Protein AF-N6X6P7-F1 (afdb_monomer_lite)

Structure (mmCIF, N/CA/C/O backbone):
data_AF-N6X6P7-F1
#
_entry.id   AF-N6X6P7-F1
#
loop_
_atom_site.group_PDB
_atom_site.id
_atom_site.type_symbol
_atom_site.label_atom_id
_atom_site.label_alt_id
_atom_site.label_comp_id
_atom_site.label_asym_id
_atom_site.label_entity_id
_atom_site.label_seq_id
_atom_site.pdbx_PDB_ins_code
_atom_site.Cartn_x
_a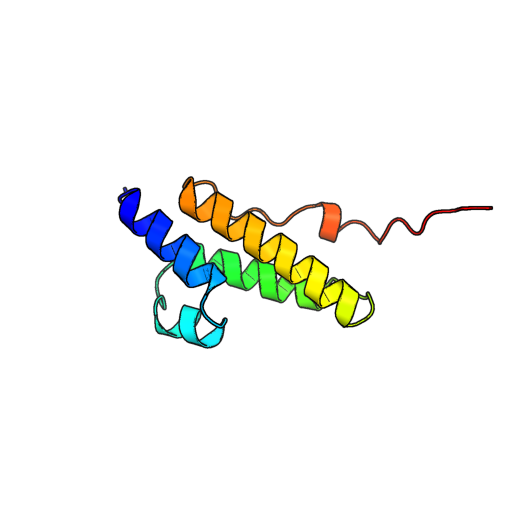tom_site.Cartn_y
_atom_site.Cartn_z
_atom_site.occupancy
_atom_site.B_iso_or_equiv
_atom_site.auth_seq_id
_atom_site.auth_comp_id
_atom_site.auth_asym_id
_atom_site.auth_atom_id
_atom_site.pdbx_PDB_model_num
ATOM 1 N N . MET A 1 1 ? -19.386 -1.696 9.781 1.00 46.69 1 MET A N 1
ATOM 2 C CA . MET A 1 1 ? -18.675 -0.768 8.871 1.00 46.69 1 MET A CA 1
ATOM 3 C C . MET A 1 1 ? -17.477 -0.199 9.625 1.00 46.69 1 MET A C 1
ATOM 5 O O . MET A 1 1 ? -17.702 0.311 10.718 1.00 46.69 1 MET A O 1
ATOM 9 N N . PRO A 1 2 ? -16.232 -0.303 9.128 1.00 58.75 2 PRO A N 1
ATOM 10 C CA . PRO A 1 2 ? -15.087 0.322 9.789 1.00 58.75 2 PRO A CA 1
ATOM 11 C C . PRO A 1 2 ? -15.302 1.839 9.903 1.00 58.75 2 PRO A C 1
ATOM 13 O O . PRO A 1 2 ? -15.687 2.482 8.922 1.00 58.75 2 PRO A O 1
ATOM 16 N N . ASN A 1 3 ? -15.057 2.407 11.085 1.00 78.94 3 ASN A N 1
ATOM 17 C CA . ASN A 1 3 ? -15.112 3.852 11.310 1.00 78.94 3 ASN A CA 1
ATOM 18 C C . ASN A 1 3 ? -14.056 4.554 10.425 1.00 78.94 3 ASN A C 1
ATOM 20 O O . ASN A 1 3 ? -12.940 4.050 10.278 1.00 78.94 3 ASN A O 1
ATOM 24 N N . ALA A 1 4 ? -14.399 5.699 9.825 1.00 79.12 4 ALA A N 1
ATOM 25 C CA . ALA A 1 4 ? -13.502 6.506 8.991 1.00 79.12 4 ALA A CA 1
ATOM 26 C C . ALA A 1 4 ? -12.187 6.862 9.712 1.00 79.12 4 ALA A C 1
ATOM 28 O O . ALA A 1 4 ? -11.120 6.824 9.104 1.00 79.12 4 ALA A O 1
ATOM 29 N N . ILE A 1 5 ? -12.242 7.090 11.028 1.00 83.69 5 ILE A N 1
ATOM 30 C CA . ILE A 1 5 ? -11.058 7.337 11.867 1.00 83.69 5 ILE A CA 1
ATOM 31 C C . ILE A 1 5 ? -10.103 6.134 11.834 1.00 83.69 5 ILE A C 1
ATOM 33 O O . ILE A 1 5 ? -8.900 6.283 11.640 1.00 83.69 5 ILE A O 1
ATOM 37 N N . SER A 1 6 ? -10.636 4.914 11.954 1.00 89.19 6 SER A N 1
ATOM 38 C CA . SER A 1 6 ? -9.826 3.692 11.921 1.00 89.19 6 SER A CA 1
ATOM 39 C C . SER A 1 6 ? -9.154 3.476 10.562 1.00 89.19 6 SER A C 1
ATOM 41 O O . SER A 1 6 ? -8.066 2.911 10.508 1.00 89.19 6 SER A O 1
ATOM 43 N N . ARG A 1 7 ? -9.786 3.923 9.470 1.00 91.38 7 ARG A N 1
ATOM 44 C CA . ARG A 1 7 ? -9.210 3.880 8.118 1.00 91.38 7 ARG A CA 1
ATOM 45 C C . ARG A 1 7 ? -8.074 4.879 7.935 1.00 91.38 7 ARG A C 1
ATOM 47 O O . ARG A 1 7 ? -7.045 4.522 7.374 1.00 91.38 7 ARG A O 1
ATOM 54 N N . GLN A 1 8 ? -8.229 6.093 8.456 1.00 92.94 8 GLN A N 1
ATOM 55 C CA . GLN A 1 8 ? -7.168 7.102 8.428 1.00 92.94 8 GLN A CA 1
ATOM 56 C C . GLN A 1 8 ? -5.935 6.654 9.219 1.00 92.94 8 GLN A C 1
ATOM 58 O O . GLN A 1 8 ? -4.824 6.788 8.716 1.00 92.94 8 GLN A O 1
ATOM 63 N N . ILE A 1 9 ? -6.126 6.049 10.398 1.00 95.31 9 ILE A N 1
ATOM 64 C CA . ILE A 1 9 ? -5.023 5.473 11.185 1.00 95.31 9 ILE A CA 1
ATOM 65 C C . ILE A 1 9 ? -4.299 4.393 10.375 1.00 95.31 9 ILE A C 1
ATOM 67 O O . ILE A 1 9 ? -3.085 4.454 10.224 1.00 95.31 9 ILE A O 1
ATOM 71 N N . ARG A 1 10 ? -5.042 3.451 9.775 1.00 95.06 10 ARG A N 1
ATOM 72 C CA . ARG A 1 10 ? -4.450 2.404 8.927 1.00 95.06 10 ARG A CA 1
ATOM 73 C C . ARG A 1 10 ? -3.677 2.971 7.741 1.00 95.06 10 ARG A C 1
ATOM 75 O O . ARG A 1 10 ? -2.604 2.469 7.440 1.00 95.06 10 ARG A O 1
ATOM 82 N N . ALA A 1 11 ? -4.193 4.004 7.080 1.00 96.25 11 ALA A N 1
ATOM 83 C CA . ALA A 1 11 ? -3.502 4.657 5.971 1.00 96.25 11 ALA A CA 1
ATOM 84 C C . ALA A 1 11 ? -2.196 5.339 6.414 1.00 96.25 11 ALA A C 1
ATOM 86 O O . ALA A 1 11 ? -1.186 5.233 5.722 1.00 96.25 11 ALA A O 1
ATOM 87 N N . GLN A 1 12 ? -2.201 6.007 7.571 1.00 96.69 12 GLN A N 1
ATOM 88 C CA . GLN A 1 12 ? -1.001 6.622 8.148 1.00 96.69 12 GLN A CA 1
ATOM 89 C C . GLN A 1 12 ? 0.034 5.566 8.534 1.00 96.69 12 GLN A C 1
ATOM 91 O O . GLN A 1 12 ? 1.196 5.677 8.151 1.00 96.69 12 GLN A O 1
ATOM 96 N N . ASP A 1 13 ? -0.403 4.516 9.226 1.00 97.62 13 ASP A N 1
ATOM 97 C CA . ASP A 1 13 ? 0.447 3.389 9.592 1.00 97.62 13 ASP A CA 1
ATOM 98 C C . ASP A 1 13 ? 1.021 2.704 8.353 1.00 97.62 13 ASP A C 1
ATOM 100 O O . ASP A 1 13 ? 2.210 2.405 8.321 1.00 97.62 13 ASP A O 1
ATOM 104 N N . PHE A 1 14 ? 0.214 2.520 7.302 1.00 97.00 14 PHE A N 1
ATOM 105 C CA . PHE A 1 14 ? 0.671 1.931 6.047 1.00 97.00 14 PHE A CA 1
ATOM 106 C C . PHE A 1 14 ? 1.839 2.715 5.451 1.00 97.00 14 PHE A C 1
ATOM 108 O O . PHE A 1 14 ? 2.778 2.102 4.964 1.00 97.00 14 PHE A O 1
ATOM 115 N N . LEU A 1 15 ? 1.825 4.050 5.521 1.00 96.75 15 LEU A N 1
ATOM 116 C CA . LEU A 1 15 ? 2.920 4.895 5.038 1.00 96.75 15 LEU A CA 1
ATOM 117 C C . LEU A 1 15 ? 4.145 4.881 5.958 1.00 96.75 15 LEU A C 1
ATOM 119 O O . LEU A 1 15 ? 5.266 4.878 5.451 1.00 96.75 15 LEU A O 1
ATOM 123 N N . ALA A 1 16 ? 3.932 4.888 7.274 1.00 96.69 16 ALA A N 1
ATOM 124 C CA . ALA A 1 16 ? 4.987 5.086 8.265 1.00 96.69 16 ALA A CA 1
ATOM 125 C C . ALA A 1 16 ? 5.739 3.802 8.639 1.00 96.69 16 ALA A C 1
ATOM 127 O O . ALA A 1 16 ? 6.928 3.856 8.940 1.00 96.69 16 ALA A O 1
ATOM 128 N N . LEU A 1 17 ? 5.049 2.662 8.633 1.00 97.12 17 LEU A N 1
ATOM 129 C CA . LEU A 1 17 ? 5.591 1.386 9.081 1.00 97.12 17 LEU A CA 1
ATOM 130 C C . LEU A 1 17 ? 6.200 0.585 7.923 1.00 97.12 17 LEU A C 1
ATOM 132 O O . LEU A 1 17 ? 5.844 0.737 6.744 1.00 97.12 17 LEU A O 1
ATOM 136 N N . THR A 1 18 ? 7.118 -0.304 8.288 1.00 95.81 18 THR A N 1
ATOM 137 C CA . THR A 1 18 ? 7.641 -1.353 7.411 1.00 95.81 18 THR A CA 1
ATOM 138 C C . THR A 1 18 ? 6.597 -2.448 7.179 1.00 95.81 18 THR A C 1
ATOM 140 O O . THR A 1 18 ? 5.660 -2.629 7.959 1.00 95.81 18 THR A O 1
ATOM 143 N N . ASP A 1 19 ? 6.781 -3.242 6.124 1.00 95.00 19 ASP A N 1
ATOM 144 C CA . ASP A 1 19 ? 5.858 -4.333 5.788 1.00 95.00 19 ASP A CA 1
ATOM 145 C C . ASP A 1 19 ? 5.745 -5.362 6.924 1.00 95.00 19 ASP A C 1
ATOM 147 O O . ASP A 1 19 ? 4.660 -5.874 7.198 1.00 95.00 19 ASP A O 1
ATOM 151 N N . GLN A 1 20 ? 6.849 -5.639 7.626 1.00 96.25 20 GLN A N 1
ATOM 152 C CA . GLN A 1 20 ? 6.867 -6.575 8.751 1.00 96.25 20 GLN A CA 1
ATOM 153 C C . GLN A 1 20 ? 6.107 -6.029 9.966 1.00 96.25 20 GLN A C 1
ATOM 155 O O . GLN A 1 20 ? 5.347 -6.759 10.607 1.00 96.25 20 GLN A O 1
ATOM 160 N N . GLU A 1 21 ? 6.273 -4.743 10.273 1.00 98.00 21 GLU A N 1
ATOM 161 C CA . GLU A 1 21 ? 5.516 -4.074 11.333 1.00 98.00 21 GLU A CA 1
ATOM 162 C C . GLU A 1 21 ? 4.021 -4.043 11.010 1.00 98.00 21 GLU A C 1
ATOM 164 O O . GLU A 1 21 ? 3.205 -4.309 11.890 1.00 98.00 21 GLU A O 1
ATOM 169 N N . LEU A 1 22 ? 3.646 -3.812 9.748 1.00 97.44 22 LEU A N 1
ATOM 170 C CA . LEU A 1 22 ? 2.249 -3.843 9.307 1.00 97.44 22 LEU A CA 1
ATOM 171 C C . LEU A 1 22 ? 1.625 -5.230 9.455 1.00 97.44 22 LEU A C 1
ATOM 173 O O . LEU A 1 22 ? 0.527 -5.339 9.999 1.00 97.44 22 LEU A O 1
ATOM 177 N N . ARG A 1 23 ? 2.332 -6.291 9.042 1.00 96.62 23 ARG A N 1
ATOM 178 C CA . ARG A 1 23 ? 1.883 -7.685 9.231 1.00 96.62 23 ARG A CA 1
ATOM 179 C C . ARG A 1 23 ? 1.721 -8.041 10.708 1.00 96.62 23 ARG A C 1
ATOM 181 O O . ARG A 1 23 ? 0.819 -8.792 11.058 1.00 96.62 23 ARG A O 1
ATOM 188 N N . THR A 1 24 ? 2.570 -7.482 11.568 1.00 97.62 24 THR A N 1
ATOM 189 C CA . THR A 1 24 ? 2.536 -7.720 13.018 1.00 97.62 24 THR A CA 1
ATOM 190 C C . THR A 1 24 ? 1.411 -6.938 13.701 1.00 97.62 24 THR A C 1
ATOM 192 O O . THR A 1 24 ? 0.720 -7.474 14.562 1.00 97.62 24 THR A O 1
ATOM 195 N N . LYS A 1 25 ? 1.206 -5.672 13.320 1.00 97.25 25 LYS A N 1
ATOM 196 C CA . LYS A 1 25 ? 0.179 -4.784 13.887 1.00 97.25 25 LYS A CA 1
ATOM 197 C C . LYS A 1 25 ? -1.231 -5.132 13.402 1.00 97.25 25 LYS A C 1
ATOM 199 O O . LYS A 1 25 ? -2.197 -4.922 14.134 1.00 97.25 25 LYS A O 1
ATOM 204 N N . TYR A 1 26 ? -1.351 -5.656 12.183 1.00 96.12 26 TYR A N 1
ATOM 205 C CA . TYR A 1 26 ? -2.623 -5.940 11.518 1.00 96.12 26 TYR A CA 1
ATOM 206 C C . TYR A 1 26 ? -2.698 -7.361 10.934 1.00 96.12 26 TYR A C 1
ATOM 208 O O . TYR A 1 26 ? -2.953 -7.505 9.736 1.00 96.12 26 TYR A O 1
ATOM 216 N N . PRO A 1 27 ? -2.520 -8.415 11.750 1.00 94.62 27 P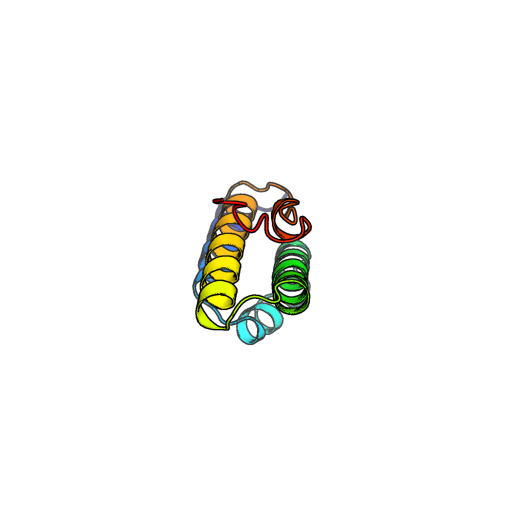RO A N 1
ATOM 217 C CA . PRO A 1 27 ? -2.439 -9.789 11.251 1.00 94.62 27 PRO A CA 1
ATOM 218 C C . PRO A 1 27 ? -3.717 -10.241 10.525 1.00 94.62 27 PRO A C 1
ATOM 220 O O . PRO A 1 27 ? -3.635 -10.907 9.497 1.00 94.62 27 PRO A O 1
ATOM 223 N N . ASP A 1 28 ? -4.886 -9.803 11.003 1.00 94.94 28 ASP A N 1
ATOM 224 C CA . ASP A 1 28 ? -6.197 -10.209 10.475 1.00 94.94 28 ASP A CA 1
ATOM 225 C C . ASP A 1 28 ? -6.880 -9.120 9.629 1.00 94.94 28 ASP A C 1
ATOM 227 O O . ASP A 1 28 ? -8.054 -9.234 9.269 1.00 94.94 28 ASP A O 1
ATOM 231 N N . ASN A 1 29 ? -6.187 -8.014 9.326 1.00 94.12 29 ASN A N 1
ATOM 232 C CA . ASN A 1 29 ? -6.791 -6.935 8.550 1.00 94.12 29 ASN A CA 1
ATOM 233 C C . ASN A 1 29 ? -6.672 -7.206 7.048 1.00 94.12 29 ASN A C 1
ATOM 235 O O . ASN A 1 29 ? -5.608 -7.047 6.451 1.00 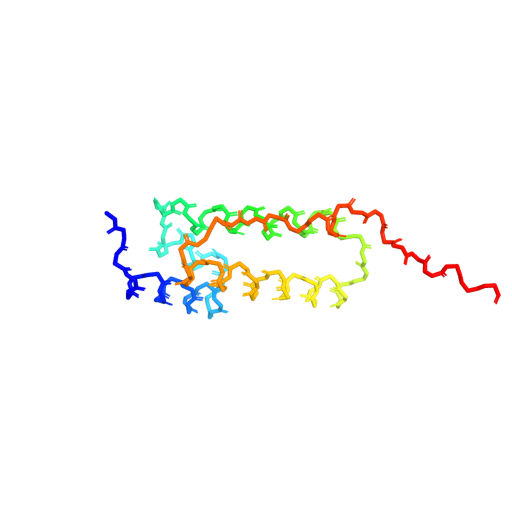94.12 29 ASN A O 1
ATOM 239 N N . GLU A 1 30 ? -7.796 -7.556 6.429 1.00 92.88 30 GLU A N 1
ATOM 240 C CA . GLU A 1 30 ? -7.847 -7.869 5.002 1.00 92.88 30 GLU A CA 1
ATOM 241 C C . GLU A 1 30 ? -7.396 -6.706 4.106 1.00 92.88 30 GLU A C 1
ATOM 243 O O . GLU A 1 30 ? -6.648 -6.932 3.159 1.00 92.88 30 GLU A O 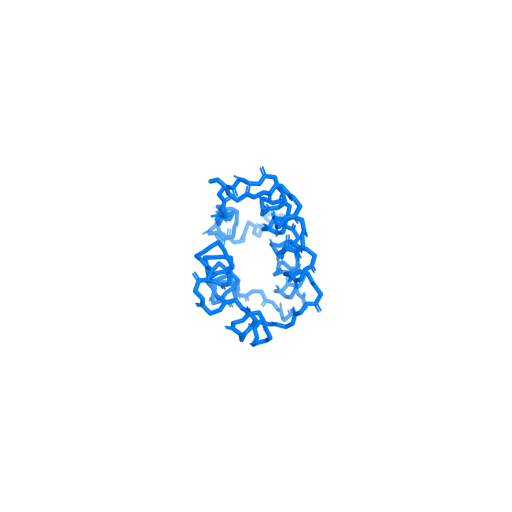1
ATOM 248 N N . GLU A 1 31 ? -7.783 -5.464 4.418 1.00 92.81 31 GLU A N 1
ATOM 249 C CA . GLU A 1 31 ? -7.413 -4.297 3.606 1.00 92.81 31 GLU A CA 1
ATOM 250 C C . GLU A 1 31 ? -5.885 -4.099 3.583 1.00 92.81 31 GLU A C 1
ATOM 252 O O . GLU A 1 31 ? -5.297 -3.945 2.514 1.00 92.81 31 GLU A O 1
ATOM 257 N N . ILE A 1 32 ? -5.226 -4.170 4.747 1.00 95.44 32 ILE A N 1
ATOM 258 C CA . ILE A 1 32 ? -3.760 -4.074 4.856 1.00 95.44 32 ILE A CA 1
ATOM 259 C C . ILE A 1 32 ? -3.081 -5.258 4.169 1.00 95.44 32 ILE A C 1
ATOM 261 O O . ILE A 1 32 ? -2.113 -5.055 3.434 1.00 95.44 32 ILE A O 1
ATOM 265 N N . ARG A 1 33 ? -3.589 -6.483 4.359 1.00 95.62 33 ARG A N 1
ATOM 266 C CA . ARG A 1 33 ? -3.042 -7.683 3.710 1.00 95.62 33 ARG A CA 1
ATOM 267 C C . ARG A 1 33 ? -3.058 -7.549 2.185 1.00 95.62 33 ARG A C 1
ATOM 269 O O . ARG A 1 33 ? -2.028 -7.772 1.555 1.00 95.62 33 ARG A O 1
ATOM 276 N N . LEU A 1 34 ? -4.182 -7.128 1.603 1.00 94.44 34 LEU A N 1
ATOM 277 C CA . LEU A 1 34 ? -4.313 -6.917 0.157 1.00 94.44 34 LEU A CA 1
ATOM 278 C C . LEU A 1 34 ? -3.386 -5.804 -0.352 1.00 94.44 34 LEU A C 1
ATOM 280 O O . LEU A 1 34 ? -2.756 -5.951 -1.399 1.00 94.44 34 LEU A O 1
ATOM 284 N N . CYS A 1 35 ? -3.246 -4.704 0.396 1.00 95.50 35 CYS A N 1
ATOM 285 C CA . CYS A 1 35 ? -2.282 -3.660 0.055 1.00 95.50 35 CYS A CA 1
ATOM 286 C C . CYS A 1 35 ? -0.841 -4.196 0.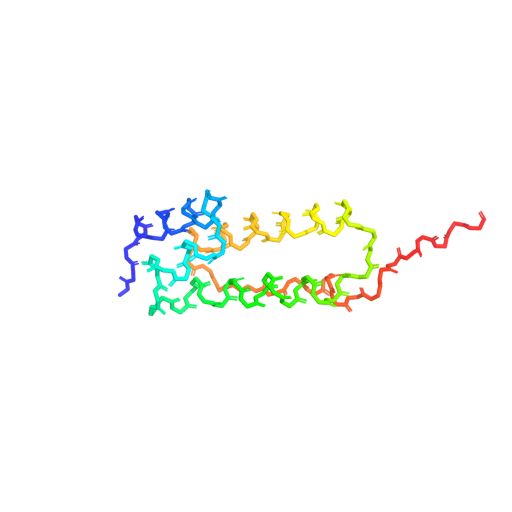024 1.00 95.50 35 CYS A C 1
ATOM 288 O O . CYS A 1 35 ? -0.106 -3.894 -0.914 1.00 95.50 35 CYS A O 1
ATOM 290 N N . LEU A 1 36 ? -0.440 -5.007 1.008 1.00 96.25 36 LEU A N 1
ATOM 291 C CA . LEU A 1 36 ? 0.894 -5.616 1.044 1.00 96.25 36 LEU A CA 1
ATOM 292 C C . LEU A 1 36 ? 1.111 -6.607 -0.108 1.00 96.25 36 LEU A C 1
ATOM 294 O O . LEU A 1 36 ? 2.167 -6.584 -0.730 1.00 96.25 36 LEU A O 1
ATOM 298 N N . GLU A 1 37 ? 0.105 -7.409 -0.462 1.00 94.94 37 GLU A N 1
ATOM 299 C CA . GLU A 1 37 ? 0.171 -8.305 -1.627 1.00 94.94 37 GLU A CA 1
ATOM 300 C C . GLU A 1 37 ? 0.383 -7.536 -2.938 1.00 94.94 37 GLU A C 1
ATOM 302 O O . GLU A 1 37 ? 1.115 -7.987 -3.820 1.00 94.94 37 GLU A O 1
ATOM 307 N N . HIS A 1 38 ? -0.217 -6.352 -3.073 1.00 93.88 38 HIS A N 1
ATOM 308 C CA . HIS A 1 38 ? 0.042 -5.470 -4.208 1.00 93.88 38 HIS A CA 1
ATOM 309 C C . HIS A 1 38 ? 1.470 -4.922 -4.214 1.00 93.88 38 HIS A C 1
ATOM 311 O O . HIS A 1 38 ? 2.085 -4.882 -5.277 1.00 93.88 38 HIS A O 1
ATOM 317 N N . ILE A 1 39 ? 2.024 -4.551 -3.060 1.00 94.94 39 ILE A N 1
ATOM 318 C CA . ILE A 1 39 ? 3.426 -4.125 -2.965 1.00 94.94 39 ILE A CA 1
ATOM 319 C C . ILE A 1 39 ? 4.371 -5.270 -3.354 1.00 94.94 39 ILE A C 1
ATOM 321 O O . ILE A 1 39 ? 5.238 -5.082 -4.209 1.00 94.94 39 ILE A O 1
ATOM 325 N N . ASP A 1 40 ? 4.166 -6.467 -2.803 1.00 93.94 40 ASP A N 1
ATOM 326 C CA . ASP A 1 40 ? 4.978 -7.649 -3.111 1.00 93.94 40 ASP A CA 1
ATOM 327 C C . ASP A 1 40 ? 4.906 -7.996 -4.604 1.00 93.94 40 ASP A C 1
ATOM 329 O O . ASP A 1 40 ? 5.930 -8.199 -5.261 1.00 93.94 40 ASP A O 1
ATOM 333 N N . ARG A 1 41 ? 3.697 -7.977 -5.178 1.00 91.38 41 ARG A N 1
ATOM 334 C CA . ARG A 1 41 ? 3.490 -8.215 -6.608 1.00 91.38 41 ARG A CA 1
ATOM 335 C C . ARG A 1 41 ? 4.189 -7.167 -7.470 1.00 91.38 41 ARG A C 1
ATOM 337 O O . ARG A 1 41 ? 4.809 -7.526 -8.467 1.00 91.38 41 ARG A O 1
ATOM 344 N N . ALA A 1 42 ? 4.112 -5.889 -7.110 1.00 90.88 42 ALA A N 1
ATOM 345 C CA . ALA A 1 42 ? 4.787 -4.836 -7.858 1.00 90.88 42 ALA A CA 1
ATOM 346 C C . ALA A 1 42 ? 6.314 -5.015 -7.823 1.00 90.88 42 ALA A C 1
ATOM 348 O O . ALA A 1 42 ? 6.952 -4.911 -8.869 1.00 90.88 42 ALA A O 1
ATOM 349 N N . ARG A 1 43 ? 6.896 -5.390 -6.673 1.00 90.19 43 ARG A N 1
ATOM 350 C CA . ARG A 1 43 ? 8.340 -5.671 -6.564 1.00 90.19 43 ARG A CA 1
ATOM 351 C C . ARG A 1 43 ? 8.785 -6.816 -7.475 1.00 90.19 43 ARG A C 1
ATOM 353 O O . ARG A 1 43 ? 9.890 -6.764 -8.004 1.00 90.19 43 ARG A O 1
ATOM 360 N N . MET A 1 44 ? 7.936 -7.827 -7.672 1.00 89.81 44 MET A N 1
ATOM 361 C CA . MET A 1 44 ? 8.217 -8.955 -8.571 1.00 89.81 44 MET A CA 1
ATOM 362 C C . MET A 1 44 ? 8.075 -8.601 -10.058 1.00 89.81 44 MET A C 1
ATOM 364 O O . MET A 1 44 ? 8.760 -9.185 -10.897 1.00 89.81 44 MET A O 1
ATOM 368 N N . LEU A 1 45 ? 7.161 -7.690 -10.399 1.00 87.81 45 LEU A N 1
ATOM 369 C CA . LEU A 1 45 ? 6.839 -7.357 -11.790 1.00 87.81 45 LEU A CA 1
ATOM 370 C C . LEU A 1 45 ? 7.728 -6.259 -12.373 1.00 87.81 45 LEU A C 1
ATOM 372 O O . LEU A 1 45 ? 8.031 -6.290 -13.567 1.00 87.81 45 LEU A O 1
ATOM 376 N N . ILE A 1 46 ? 8.141 -5.294 -11.553 1.00 86.44 46 ILE A N 1
ATOM 377 C CA . ILE A 1 46 ? 8.950 -4.168 -12.008 1.00 86.44 46 ILE A CA 1
ATOM 378 C C . ILE A 1 46 ? 10.388 -4.647 -12.227 1.00 86.44 46 ILE A C 1
ATOM 380 O O . ILE A 1 46 ? 11.121 -4.935 -11.282 1.00 86.44 46 ILE A O 1
ATOM 384 N N . LYS A 1 47 ? 10.790 -4.711 -13.500 1.00 84.62 47 LYS A N 1
ATOM 385 C CA . LYS A 1 47 ? 12.146 -5.096 -13.926 1.00 84.62 47 LYS A CA 1
ATOM 386 C C . LYS A 1 47 ? 13.113 -3.914 -14.063 1.00 84.62 47 LYS A C 1
ATOM 388 O O . LYS A 1 47 ? 14.231 -4.108 -14.531 1.00 84.62 47 LYS A O 1
ATOM 393 N N . SER A 1 48 ? 12.673 -2.710 -13.702 1.00 82.38 48 SER A N 1
ATOM 394 C CA . SER A 1 48 ? 13.493 -1.498 -13.720 1.00 82.38 48 SER A CA 1
ATOM 395 C C . SER A 1 48 ? 14.673 -1.581 -12.737 1.00 82.38 48 SER A C 1
ATOM 397 O O . SER A 1 48 ? 14.636 -2.399 -11.808 1.00 82.38 48 SER A O 1
ATOM 399 N N . PRO A 1 49 ? 15.702 -0.728 -12.911 1.00 88.38 49 PRO A N 1
ATOM 400 C CA . PRO A 1 49 ? 16.746 -0.515 -11.912 1.00 88.38 49 PRO A CA 1
ATOM 401 C C . PRO A 1 49 ? 16.170 -0.251 -10.517 1.00 88.38 49 PRO A C 1
ATOM 403 O O . PRO A 1 49 ? 15.036 0.208 -10.377 1.00 88.38 49 PRO A O 1
ATOM 406 N N . GLU A 1 50 ? 16.959 -0.544 -9.485 1.00 85.62 50 GLU A N 1
ATOM 407 C CA . GLU A 1 50 ? 16.507 -0.522 -8.092 1.00 85.62 50 GLU A CA 1
ATOM 408 C C . GLU A 1 50 ? 15.872 0.812 -7.680 1.00 85.62 50 GLU A C 1
ATOM 410 O O . GLU A 1 50 ? 14.747 0.794 -7.188 1.00 85.62 50 GLU A O 1
ATOM 415 N N . ASP A 1 51 ? 16.505 1.944 -7.990 1.00 83.62 51 ASP A N 1
ATOM 416 C CA . ASP A 1 51 ? 15.994 3.276 -7.636 1.00 83.62 51 ASP A CA 1
ATOM 417 C C . ASP A 1 51 ? 14.629 3.582 -8.285 1.00 83.62 51 ASP A C 1
ATOM 419 O O . ASP A 1 51 ? 13.701 4.070 -7.638 1.00 83.62 51 ASP A O 1
ATOM 423 N N . GLU A 1 52 ? 14.463 3.250 -9.569 1.00 86.38 52 GLU A N 1
ATOM 424 C CA . GLU A 1 52 ? 13.196 3.437 -10.290 1.00 86.38 52 GLU A CA 1
ATOM 425 C C . GLU A 1 52 ? 12.103 2.503 -9.765 1.00 86.38 52 GLU A C 1
ATOM 427 O O . GLU A 1 52 ? 10.930 2.883 -9.651 1.00 86.38 52 GLU A O 1
ATOM 432 N N . ARG A 1 53 ? 12.487 1.268 -9.428 1.00 88.06 53 ARG A N 1
ATOM 433 C CA . ARG A 1 53 ? 11.594 0.289 -8.815 1.00 88.06 53 ARG A CA 1
ATOM 434 C C . ARG A 1 53 ? 11.121 0.793 -7.461 1.00 88.06 53 ARG A C 1
ATOM 436 O O . ARG A 1 53 ? 9.919 0.780 -7.213 1.00 88.06 53 ARG A O 1
ATOM 443 N N . GLU A 1 54 ? 12.020 1.266 -6.606 1.00 89.12 54 GLU A N 1
ATOM 444 C CA . GLU A 1 54 ? 11.668 1.813 -5.295 1.00 89.12 54 GLU A CA 1
ATOM 445 C C . GLU A 1 54 ? 10.774 3.045 -5.407 1.00 89.12 54 GLU A C 1
ATOM 447 O O . GLU A 1 54 ? 9.765 3.129 -4.705 1.00 89.12 54 GLU A O 1
ATOM 452 N N . GLN A 1 55 ? 11.069 3.958 -6.335 1.00 90.12 55 GLN A N 1
ATOM 453 C CA . GLN A 1 55 ? 10.218 5.118 -6.589 1.00 90.12 55 GLN A CA 1
ATOM 454 C C . GLN A 1 55 ? 8.798 4.697 -6.998 1.00 90.12 55 GLN A C 1
ATOM 456 O O . GLN A 1 55 ? 7.813 5.167 -6.425 1.00 90.12 55 GLN A O 1
ATOM 461 N N . THR A 1 56 ? 8.688 3.743 -7.922 1.00 89.62 56 THR A N 1
ATOM 462 C CA . THR A 1 56 ? 7.400 3.206 -8.382 1.00 89.62 56 THR A CA 1
ATOM 463 C C . THR A 1 56 ? 6.629 2.519 -7.248 1.00 89.62 56 THR A C 1
ATOM 465 O O . THR A 1 56 ? 5.418 2.704 -7.104 1.00 89.62 56 THR A O 1
ATOM 468 N N . ILE A 1 57 ? 7.321 1.750 -6.401 1.00 92.12 57 ILE A N 1
ATOM 469 C CA . ILE A 1 57 ? 6.732 1.116 -5.215 1.00 92.12 57 ILE A CA 1
ATOM 470 C C . ILE A 1 57 ? 6.250 2.162 -4.209 1.00 92.12 57 ILE A C 1
ATOM 472 O O . ILE A 1 57 ? 5.161 2.012 -3.654 1.00 92.12 57 ILE A O 1
ATOM 476 N N . ASN A 1 58 ? 7.007 3.237 -3.998 1.00 92.81 58 ASN A N 1
ATOM 477 C CA . ASN A 1 58 ? 6.617 4.326 -3.108 1.00 92.81 58 ASN A CA 1
ATOM 478 C C . ASN A 1 58 ? 5.358 5.048 -3.605 1.00 92.81 58 ASN A C 1
ATOM 480 O O . ASN A 1 58 ? 4.462 5.343 -2.809 1.00 92.81 58 ASN A O 1
ATOM 484 N N . ASP A 1 59 ? 5.239 5.282 -4.910 1.00 92.81 59 ASP A N 1
ATOM 485 C CA . ASP A 1 59 ? 4.044 5.899 -5.492 1.00 92.81 59 ASP A CA 1
ATOM 486 C C . ASP A 1 59 ? 2.821 4.979 -5.409 1.00 92.81 59 ASP A C 1
ATOM 488 O O . ASP A 1 59 ? 1.728 5.421 -5.033 1.00 92.81 59 ASP A O 1
ATOM 492 N N . LEU A 1 60 ? 3.007 3.674 -5.631 1.00 94.19 60 LEU A N 1
ATOM 493 C CA . LEU A 1 60 ? 1.973 2.674 -5.370 1.00 94.19 60 LEU A CA 1
ATOM 494 C C . LEU A 1 60 ? 1.543 2.685 -3.895 1.00 94.19 60 LEU A C 1
ATOM 496 O O . LEU A 1 60 ? 0.347 2.713 -3.599 1.00 94.19 60 LEU A O 1
ATOM 500 N N . LYS A 1 61 ? 2.502 2.716 -2.963 1.00 95.12 61 LYS A N 1
ATOM 501 C CA . LYS A 1 61 ? 2.250 2.741 -1.516 1.00 95.12 61 LYS A CA 1
ATOM 502 C C . LYS A 1 61 ? 1.401 3.953 -1.117 1.00 95.12 61 LYS A C 1
ATOM 504 O O . LYS A 1 61 ? 0.424 3.800 -0.382 1.00 95.12 61 LYS A O 1
ATOM 509 N N . ARG A 1 62 ? 1.699 5.137 -1.669 1.00 95.19 62 ARG A N 1
ATOM 510 C CA . ARG A 1 62 ? 0.904 6.369 -1.482 1.00 95.19 62 ARG A CA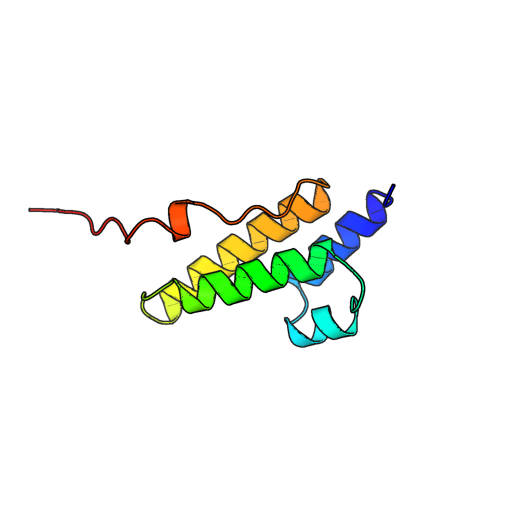 1
ATOM 511 C C . ARG A 1 62 ? -0.523 6.224 -1.998 1.00 95.19 62 ARG A C 1
ATOM 513 O O . ARG A 1 62 ? -1.466 6.622 -1.315 1.00 95.19 62 ARG A O 1
ATOM 520 N N . ARG A 1 63 ? -0.697 5.629 -3.179 1.00 94.88 63 ARG A N 1
ATOM 521 C CA . ARG A 1 63 ? -2.024 5.442 -3.776 1.00 94.88 63 ARG A CA 1
ATOM 522 C C . ARG A 1 63 ? -2.878 4.442 -2.999 1.00 94.88 63 ARG A C 1
ATOM 524 O O . ARG A 1 63 ? -4.054 4.704 -2.760 1.00 94.88 63 ARG A O 1
ATOM 531 N N . LEU A 1 64 ? -2.288 3.340 -2.541 1.00 95.31 64 LEU A N 1
ATOM 532 C CA . LEU A 1 64 ? -2.970 2.364 -1.688 1.00 95.31 64 LEU A CA 1
ATOM 533 C C . LEU A 1 64 ? -3.374 2.979 -0.340 1.00 95.31 64 LEU A C 1
ATOM 535 O O . LEU A 1 64 ? -4.511 2.793 0.089 1.00 95.31 64 LEU A O 1
ATOM 539 N N . ALA A 1 65 ? -2.502 3.778 0.283 1.00 95.56 65 ALA A N 1
ATOM 540 C CA . ALA A 1 65 ? -2.835 4.505 1.510 1.00 95.56 65 ALA A CA 1
ATOM 541 C C . ALA A 1 65 ? -4.014 5.475 1.317 1.00 95.56 65 ALA A C 1
ATOM 543 O O . ALA A 1 65 ? -4.906 5.546 2.163 1.00 95.56 65 ALA A O 1
ATOM 544 N N . LEU A 1 66 ? -4.061 6.189 0.187 1.00 95.25 66 LEU A N 1
ATOM 545 C CA . LEU A 1 66 ? -5.183 7.069 -0.139 1.00 95.25 66 LEU A CA 1
ATOM 546 C C . LEU A 1 66 ? -6.498 6.286 -0.266 1.00 95.25 66 LEU A C 1
ATOM 548 O O . LEU A 1 66 ? -7.510 6.694 0.308 1.00 95.25 66 LEU A O 1
ATOM 552 N N . ASN A 1 67 ? -6.477 5.144 -0.958 1.00 94.38 67 ASN A N 1
ATOM 553 C CA . ASN A 1 67 ? -7.653 4.283 -1.087 1.00 94.38 67 ASN A CA 1
ATOM 554 C C . ASN A 1 67 ? -8.126 3.772 0.280 1.00 94.38 67 ASN A C 1
ATOM 556 O O . ASN A 1 67 ? -9.317 3.868 0.580 1.00 94.38 67 ASN A O 1
ATOM 560 N N . LEU A 1 68 ? -7.202 3.322 1.139 1.00 93.19 68 LEU A N 1
ATOM 561 C CA . LEU A 1 68 ? -7.508 2.908 2.513 1.00 93.19 68 LEU A CA 1
ATOM 562 C C . LEU A 1 68 ? -8.214 4.021 3.293 1.00 93.19 68 LEU A C 1
ATOM 564 O O . LEU A 1 68 ? -9.263 3.780 3.893 1.00 93.19 68 LEU A O 1
ATOM 568 N N . ALA A 1 69 ? -7.682 5.247 3.247 1.00 93.81 69 ALA A N 1
ATOM 569 C CA . ALA A 1 69 ? -8.257 6.397 3.944 1.00 93.81 69 ALA A CA 1
ATOM 570 C C . ALA A 1 69 ? -9.683 6.721 3.465 1.00 93.81 69 ALA A C 1
ATOM 572 O O . ALA A 1 69 ? -10.533 7.106 4.269 1.00 93.81 69 ALA A O 1
ATOM 573 N N . GLN A 1 70 ? -9.950 6.534 2.170 1.00 92.56 70 GLN A N 1
ATOM 574 C CA . GLN A 1 70 ? -11.253 6.779 1.546 1.00 92.56 70 GLN A CA 1
ATOM 575 C C . GLN A 1 70 ? -12.218 5.585 1.658 1.00 92.56 70 GLN A C 1
ATOM 577 O O . GLN A 1 70 ? -13.393 5.714 1.322 1.00 92.56 70 GLN A O 1
ATOM 582 N N . GLY A 1 71 ? -11.751 4.425 2.137 1.00 90.31 71 GLY A N 1
ATOM 583 C CA . GLY A 1 71 ? -12.529 3.184 2.139 1.00 90.31 71 GLY A CA 1
ATOM 584 C C . GLY A 1 71 ? -12.792 2.626 0.739 1.00 90.31 71 GLY A C 1
ATOM 585 O O . GLY A 1 71 ? -13.766 1.901 0.547 1.00 90.31 71 GLY A O 1
ATOM 586 N N . LEU A 1 72 ? -11.942 2.982 -0.225 1.00 90.50 72 LEU A N 1
ATOM 587 C CA . LEU A 1 72 ? -11.940 2.424 -1.569 1.00 90.50 72 LEU A CA 1
ATOM 588 C C . LEU A 1 72 ? -11.155 1.106 -1.592 1.00 90.50 72 LEU A C 1
ATOM 590 O O . LEU A 1 72 ? -10.239 0.920 -0.787 1.00 90.50 72 LEU A O 1
ATOM 594 N N . PRO A 1 73 ? -11.468 0.194 -2.527 1.00 87.00 73 PRO A N 1
ATOM 595 C CA . PRO A 1 73 ? -10.718 -1.044 -2.663 1.00 87.00 73 PRO A CA 1
ATOM 596 C C . PRO A 1 73 ? -9.232 -0.771 -2.967 1.00 87.00 73 PRO A C 1
ATOM 598 O O . PRO A 1 73 ? -8.904 0.172 -3.701 1.00 87.00 73 PRO A O 1
ATOM 601 N N . PRO A 1 74 ? -8.312 -1.598 -2.443 1.00 85.44 74 PRO A N 1
ATOM 602 C CA . PRO A 1 74 ? -6.927 -1.591 -2.884 1.00 85.44 74 PRO A CA 1
ATOM 603 C C . PRO A 1 74 ? -6.893 -2.159 -4.304 1.00 85.44 74 PRO A C 1
ATOM 605 O O . PRO A 1 74 ? -7.185 -3.329 -4.524 1.00 85.44 74 PRO A O 1
ATOM 608 N N . VAL A 1 75 ? -6.625 -1.305 -5.289 1.00 83.88 75 VAL A N 1
ATOM 609 C CA . VAL A 1 75 ? -6.597 -1.696 -6.702 1.00 83.88 75 VAL A CA 1
ATOM 610 C C . VAL A 1 75 ? -5.155 -1.666 -7.172 1.00 83.88 75 VAL A C 1
ATOM 612 O O . VAL A 1 75 ? -4.478 -0.646 -7.035 1.00 83.88 75 VAL A O 1
ATOM 615 N N . PHE A 1 76 ? -4.694 -2.778 -7.745 1.00 81.00 76 PHE A N 1
ATOM 616 C CA . PHE A 1 76 ? -3.402 -2.818 -8.415 1.00 81.00 76 PHE A CA 1
ATOM 617 C C . PHE A 1 76 ? -3.453 -1.954 -9.685 1.00 81.00 76 PHE A C 1
ATOM 619 O O . PHE A 1 76 ? -4.342 -2.168 -10.515 1.00 81.00 76 PHE A O 1
ATOM 626 N N . PRO A 1 77 ? -2.531 -1.001 -9.871 1.00 76.75 77 PRO A N 1
ATOM 627 C CA . PRO A 1 77 ? -2.557 -0.142 -11.039 1.00 76.75 77 PRO A CA 1
ATOM 628 C C . PRO A 1 77 ? -2.242 -0.946 -12.311 1.00 76.75 77 PRO A C 1
ATOM 630 O O . PRO A 1 77 ? -1.198 -1.607 -12.366 1.00 76.75 77 PRO A O 1
ATOM 633 N N . PRO A 1 78 ? -3.103 -0.915 -13.344 1.00 76.69 78 PRO A N 1
ATOM 634 C CA . PRO A 1 78 ? -2.854 -1.631 -14.595 1.00 76.69 78 PRO A CA 1
ATOM 635 C C . PRO A 1 78 ? -1.608 -1.122 -15.333 1.00 76.69 78 PRO A C 1
ATOM 637 O O . PRO A 1 78 ? -0.990 -1.880 -16.076 1.00 76.69 78 PRO A O 1
ATOM 640 N N . GLU A 1 79 ? -1.195 0.125 -15.108 1.00 74.56 79 GLU A N 1
ATOM 641 C CA . GLU A 1 79 ? 0.028 0.709 -15.664 1.00 74.56 79 GLU A CA 1
ATOM 642 C C . GLU A 1 79 ? 1.303 -0.042 -15.251 1.00 74.56 79 GLU A C 1
ATOM 644 O O . GLU A 1 79 ? 2.259 -0.065 -16.019 1.00 74.56 79 GLU A O 1
ATOM 649 N N . LEU A 1 80 ? 1.296 -0.731 -14.103 1.00 71.56 80 LEU A N 1
ATOM 650 C CA . LEU A 1 80 ? 2.407 -1.580 -13.653 1.00 71.56 80 LEU A CA 1
ATOM 651 C C . LEU A 1 80 ? 2.428 -2.962 -14.328 1.00 71.56 80 LEU A C 1
ATOM 653 O O . LEU A 1 80 ? 3.392 -3.709 -14.179 1.00 71.56 80 LEU A O 1
ATOM 657 N N . LEU A 1 81 ? 1.351 -3.330 -15.030 1.00 66.56 81 LEU A N 1
ATOM 658 C CA . LEU A 1 81 ? 1.248 -4.566 -15.815 1.00 66.56 81 LEU A CA 1
ATOM 659 C C . LEU A 1 81 ? 1.616 -4.346 -17.282 1.00 66.56 81 LEU A C 1
ATOM 661 O O . LEU A 1 81 ? 1.906 -5.311 -17.992 1.00 66.56 81 LEU A O 1
ATOM 665 N N . ALA A 1 82 ? 1.571 -3.100 -17.751 1.00 60.22 82 ALA A N 1
ATOM 666 C CA . ALA A 1 82 ? 1.996 -2.780 -19.097 1.00 60.22 82 ALA A CA 1
ATOM 667 C C . ALA A 1 82 ? 3.525 -2.942 -19.171 1.00 60.22 82 ALA A C 1
ATOM 669 O O . ALA A 1 82 ? 4.221 -2.428 -18.294 1.00 60.22 82 ALA A O 1
ATOM 670 N N . PRO A 1 83 ? 4.075 -3.635 -20.189 1.00 53.16 83 PRO A N 1
ATOM 671 C CA . PRO A 1 83 ? 5.508 -3.568 -20.439 1.00 53.16 83 PRO A CA 1
ATOM 672 C C . PRO A 1 83 ? 5.861 -2.090 -20.547 1.00 53.16 83 PRO A C 1
ATOM 674 O O . PRO A 1 83 ? 5.168 -1.370 -21.275 1.00 53.16 83 PRO A O 1
ATOM 677 N N . SER A 1 84 ? 6.858 -1.646 -19.769 1.00 50.91 84 SER A N 1
ATOM 678 C CA . SER A 1 84 ? 7.332 -0.265 -19.764 1.00 50.91 84 SER A CA 1
ATOM 679 C C . SER A 1 84 ? 7.310 0.227 -21.200 1.00 50.91 84 SER A C 1
ATOM 681 O O . SER A 1 84 ? 7.998 -0.344 -22.048 1.00 50.91 84 SER A O 1
ATOM 683 N N . ARG A 1 85 ? 6.454 1.210 -21.502 1.00 50.00 85 ARG A N 1
ATOM 684 C CA . ARG A 1 85 ? 6.490 1.898 -22.789 1.00 50.00 85 ARG A CA 1
ATOM 685 C C . ARG A 1 85 ? 7.827 2.622 -22.806 1.00 50.00 85 ARG A C 1
ATOM 687 O O . ARG A 1 85 ? 7.909 3.776 -22.406 1.00 50.00 85 ARG A O 1
ATOM 694 N N . GLN A 1 86 ? 8.888 1.909 -23.175 1.00 44.56 86 GLN A N 1
ATOM 695 C CA . GLN A 1 86 ? 10.113 2.526 -23.625 1.00 44.56 86 GLN A CA 1
ATOM 696 C C . GLN A 1 86 ? 9.671 3.465 -24.737 1.00 44.56 86 GLN A C 1
ATOM 698 O O . GLN A 1 86 ? 9.072 3.026 -25.721 1.00 44.56 86 GLN A O 1
ATOM 703 N N . SER A 1 87 ? 9.863 4.761 -24.502 1.00 43.78 87 SER A N 1
ATOM 704 C CA . SER A 1 87 ? 9.780 5.773 -25.537 1.00 43.78 87 SER A CA 1
ATOM 705 C C . SER A 1 87 ? 10.585 5.274 -26.727 1.00 43.78 87 SER A C 1
ATOM 707 O O . SER A 1 87 ? 11.810 5.223 -26.678 1.00 43.78 87 SER A O 1
ATOM 709 N N . VAL A 1 88 ? 9.884 4.891 -27.787 1.00 45.81 88 VAL A N 1
ATOM 710 C CA . VAL A 1 88 ? 10.401 5.001 -29.146 1.00 45.81 88 VAL A CA 1
ATOM 711 C C . VAL A 1 88 ? 10.594 6.496 -29.378 1.00 45.81 88 VAL A C 1
ATOM 713 O O . VAL A 1 88 ? 9.651 7.214 -29.699 1.00 45.81 88 VAL A O 1
ATOM 716 N N . ALA A 1 89 ? 11.786 6.982 -29.054 1.00 45.03 89 ALA A N 1
ATOM 717 C CA . ALA A 1 89 ? 12.318 8.200 -29.629 1.00 45.03 89 ALA A CA 1
ATOM 718 C C . ALA A 1 89 ? 13.354 7.740 -30.658 1.00 45.03 89 ALA A C 1
ATOM 720 O O . ALA A 1 89 ? 14.403 7.220 -30.274 1.00 45.03 89 ALA A O 1
ATOM 721 N N . ASP A 1 90 ? 12.956 7.824 -31.930 1.00 43.72 90 ASP A N 1
ATOM 722 C CA . ASP A 1 90 ? 13.822 7.718 -33.109 1.00 43.72 90 ASP A CA 1
ATOM 723 C C . ASP A 1 90 ? 14.935 8.781 -33.102 1.00 43.72 90 ASP A C 1
ATOM 725 O O . ASP A 1 90 ? 14.677 9.914 -32.621 1.00 43.72 90 ASP A O 1
#

pLDDT: mean 85.85, std 15.08, range [43.72, 98.0]

Foldseek 3Di:
DDDLVVLLVLLVCLLPDDLVVLCVVCVPDPLSVVLVVLLVVLLVQDPDPPVVSVVVSNVLSNVSSVCSSVVHHSDRDCCSVDDPPPPPPD

Radius of gyration: 14.47 Å; chains: 1; bounding box: 35×18×47 Å

Secondary structure (DSSP, 8-state):
---HHHHHHHHHHHHHS-HHHHHHH-TT-HHHHHHHHHHHHHHHH--S-HHHHHHHHHHHHHHHHHHHHHT------GGGTS--------

Sequence (90 aa):
MPNAISRQIRAQDFLALTDQELRTKYPDNEEIRLCLEHIDRARMLIKSPEDEREQTINDLKRRLALNLAQGLPPVFPPELLAPSRQSVAD

Organism: NCBI:txid626887